Protein AF-A0A139MWQ0-F1 (afdb_monomer_lite)

InterPro domains:
  IPR000182 GNAT domain [PF13508] (5-66)
  IPR000182 GNAT domain [PS51186] (1-86)
  IPR016181 Acyl-CoA N-acyltransferase [SSF55729] (2-70)

Structure (mmCIF, N/CA/C/O backbone):
data_AF-A0A139MWQ0-F1
#
_entry.id   AF-A0A139MWQ0-F1
#
loop_
_atom_site.group_PDB
_atom_site.id
_atom_site.type_symbol
_a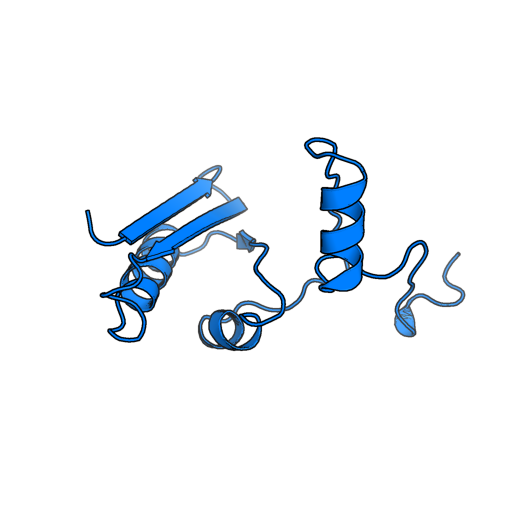tom_site.label_atom_id
_atom_site.label_alt_id
_atom_site.label_comp_id
_atom_site.label_asym_id
_atom_site.label_entity_id
_atom_site.label_seq_id
_atom_site.pdbx_PDB_ins_code
_atom_site.Cartn_x
_atom_site.Cartn_y
_atom_site.Cartn_z
_atom_site.occupancy
_atom_site.B_iso_or_equiv
_atom_site.auth_seq_id
_atom_site.auth_comp_id
_atom_site.auth_asym_id
_atom_site.auth_atom_id
_atom_site.pdbx_PDB_model_num
ATOM 1 N N . MET A 1 1 ? -24.783 0.498 3.395 1.00 82.56 1 MET A N 1
ATOM 2 C CA . MET A 1 1 ? -23.515 -0.224 3.136 1.00 82.56 1 MET A CA 1
ATOM 3 C C . MET A 1 1 ? -22.547 0.132 4.257 1.00 82.56 1 MET A C 1
ATOM 5 O O . MET A 1 1 ? -22.376 1.319 4.485 1.00 82.56 1 MET A O 1
ATOM 9 N N . ILE A 1 2 ? -21.988 -0.847 4.983 1.00 96.00 2 ILE A N 1
ATOM 10 C CA . ILE A 1 2 ? -21.137 -0.604 6.177 1.00 96.00 2 ILE A CA 1
ATOM 11 C C . ILE A 1 2 ? -19.626 -0.698 5.895 1.00 96.00 2 ILE A C 1
ATOM 13 O O . ILE A 1 2 ? -18.808 -0.317 6.727 1.00 96.00 2 ILE A O 1
ATOM 17 N N . GLY A 1 3 ? -19.249 -1.170 4.707 1.00 96.69 3 GLY A N 1
ATOM 18 C CA . GLY A 1 3 ? -17.874 -1.190 4.226 1.00 96.69 3 GLY A CA 1
ATOM 19 C C . GLY A 1 3 ? -17.794 -1.624 2.763 1.00 96.69 3 GLY A C 1
ATOM 20 O O . GLY A 1 3 ? -18.771 -2.134 2.212 1.00 96.69 3 GLY A O 1
ATOM 21 N N . VAL A 1 4 ? -16.647 -1.382 2.133 1.00 97.19 4 VAL A N 1
ATOM 22 C CA . VAL A 1 4 ? -16.375 -1.701 0.727 1.00 97.19 4 VAL A CA 1
ATOM 23 C C . VAL A 1 4 ? -14.901 -2.051 0.530 1.00 97.19 4 VAL A C 1
ATOM 25 O O . VAL A 1 4 ? -14.021 -1.460 1.157 1.00 97.19 4 VAL A O 1
ATOM 28 N N . GLY A 1 5 ? -14.644 -3.009 -0.359 1.00 96.81 5 GLY A N 1
ATOM 29 C CA . GLY A 1 5 ? -13.314 -3.393 -0.819 1.00 96.81 5 GLY A CA 1
ATOM 30 C C . GLY A 1 5 ? -13.246 -3.370 -2.345 1.00 96.81 5 GLY A C 1
ATOM 31 O O . GLY A 1 5 ? -14.201 -3.786 -3.000 1.00 96.81 5 GLY A O 1
ATOM 32 N N . ARG A 1 6 ? -12.134 -2.901 -2.918 1.00 97.81 6 ARG A N 1
ATOM 33 C CA . ARG A 1 6 ? -11.897 -2.906 -4.369 1.00 97.81 6 ARG A CA 1
ATOM 34 C C . ARG A 1 6 ? -10.539 -3.508 -4.696 1.00 97.81 6 ARG A C 1
ATOM 36 O O . ARG A 1 6 ? -9.515 -2.986 -4.252 1.00 97.81 6 ARG A O 1
ATOM 43 N N . ALA A 1 7 ? -10.558 -4.527 -5.548 1.00 97.69 7 ALA A N 1
ATOM 44 C CA . ALA A 1 7 ? -9.375 -5.111 -6.159 1.00 97.69 7 ALA A CA 1
ATOM 45 C C . ALA A 1 7 ? -9.493 -5.118 -7.689 1.00 97.69 7 ALA A C 1
ATOM 47 O O . ALA A 1 7 ? -10.598 -5.200 -8.227 1.00 97.69 7 ALA A O 1
ATOM 48 N N . LEU A 1 8 ? -8.353 -5.042 -8.367 1.00 97.88 8 LEU A N 1
ATOM 49 C CA . LEU A 1 8 ? -8.204 -5.219 -9.809 1.00 97.88 8 LEU A CA 1
ATOM 50 C C . LEU A 1 8 ? -7.157 -6.305 -10.047 1.00 97.88 8 LEU A C 1
ATOM 52 O O . LEU A 1 8 ? -6.147 -6.323 -9.351 1.00 97.88 8 LEU A O 1
ATOM 56 N N . THR A 1 9 ? -7.375 -7.201 -11.003 1.00 97.88 9 THR A N 1
ATOM 57 C CA . THR A 1 9 ? -6.424 -8.272 -11.316 1.00 97.88 9 THR A CA 1
ATOM 58 C C . THR A 1 9 ? -6.511 -8.670 -12.782 1.00 97.88 9 THR A C 1
ATOM 60 O O . THR A 1 9 ? -7.561 -8.521 -13.407 1.00 97.88 9 THR A O 1
ATOM 63 N N . ASP A 1 10 ? -5.401 -9.176 -13.313 1.00 96.81 10 ASP A N 1
ATOM 64 C CA . ASP A 1 10 ? -5.345 -9.858 -14.607 1.00 96.81 10 ASP A CA 1
ATOM 65 C C . ASP A 1 10 ? -5.889 -11.302 -14.547 1.00 96.81 10 ASP A C 1
ATOM 67 O O . ASP A 1 10 ? -6.023 -11.941 -15.586 1.00 96.81 10 ASP A O 1
ATOM 71 N N . PHE A 1 11 ? -6.207 -11.812 -13.347 1.00 92.88 11 PHE A N 1
ATOM 72 C CA . PHE A 1 11 ? -6.598 -13.199 -13.059 1.00 92.88 11 PHE A CA 1
ATOM 73 C C . PHE A 1 11 ? -5.565 -14.264 -13.471 1.00 92.88 11 PHE A C 1
ATOM 75 O O . PHE A 1 11 ? -5.890 -15.449 -13.518 1.00 92.88 11 PHE A O 1
ATOM 82 N N . VAL A 1 12 ? -4.321 -13.862 -13.736 1.00 95.69 12 VAL A N 1
ATOM 83 C CA . VAL A 1 12 ? -3.219 -14.755 -14.118 1.00 95.69 12 VAL A CA 1
ATOM 84 C C . VAL A 1 12 ? -2.106 -14.712 -13.081 1.00 95.69 12 VAL A C 1
ATOM 86 O O . VAL A 1 12 ? -1.631 -15.757 -12.647 1.00 95.69 12 VAL A O 1
ATOM 89 N N . SER A 1 13 ? -1.656 -13.518 -12.692 1.00 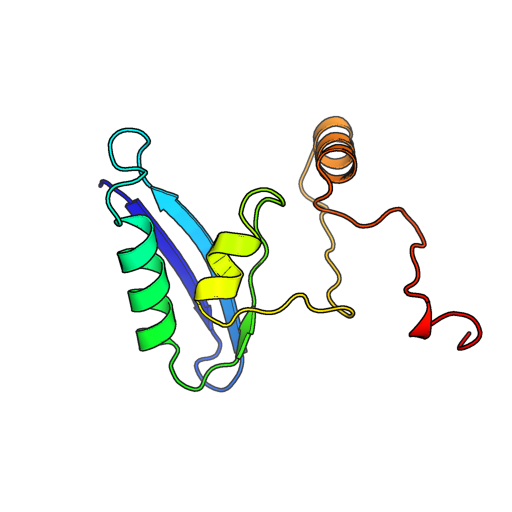96.31 13 SER A N 1
ATOM 90 C CA . SER A 1 13 ? -0.463 -13.383 -11.853 1.00 96.31 13 SER A CA 1
ATOM 91 C C . SER A 1 13 ? -0.406 -12.128 -10.995 1.00 96.31 13 SER A C 1
ATOM 93 O O . SER A 1 13 ? 0.296 -12.147 -9.983 1.00 96.31 13 SER A O 1
ATOM 95 N N . GLN A 1 14 ? -1.111 -11.055 -11.365 1.00 97.69 14 GLN A N 1
ATOM 96 C CA . GLN A 1 14 ? -1.016 -9.762 -10.692 1.00 97.69 14 GLN A CA 1
ATOM 97 C C . GLN A 1 14 ? -2.381 -9.234 -10.271 1.00 97.69 14 GLN A C 1
ATOM 99 O O . GLN A 1 14 ? -3.368 -9.279 -11.009 1.00 97.69 14 GLN A O 1
ATOM 104 N N . GLY A 1 15 ? -2.421 -8.672 -9.070 1.00 97.38 15 GLY A N 1
ATOM 105 C CA . GLY A 1 15 ? -3.572 -7.988 -8.518 1.00 97.38 15 GLY A CA 1
ATOM 106 C C . GLY A 1 15 ? -3.159 -6.793 -7.669 1.00 97.38 15 GLY A C 1
ATOM 107 O O . GLY A 1 15 ? -2.076 -6.754 -7.089 1.00 97.38 15 GLY A O 1
ATOM 108 N N . ALA A 1 16 ? -4.044 -5.810 -7.577 1.00 97.50 16 ALA A N 1
ATOM 109 C CA . ALA A 1 16 ? -3.882 -4.650 -6.719 1.00 97.50 16 ALA A CA 1
ATOM 110 C C . ALA A 1 16 ? -5.161 -4.410 -5.919 1.00 97.50 16 ALA A C 1
ATOM 112 O O . ALA A 1 16 ? -6.258 -4.385 -6.482 1.00 97.50 16 ALA A O 1
ATOM 113 N N . ILE A 1 17 ? -5.022 -4.210 -4.610 1.00 97.81 17 ILE A N 1
ATOM 114 C CA . ILE A 1 17 ? -6.106 -3.748 -3.739 1.00 97.81 17 ILE A CA 1
ATOM 115 C C . ILE A 1 17 ? -5.937 -2.242 -3.558 1.00 97.81 17 ILE A C 1
ATOM 117 O O . ILE A 1 17 ? -4.898 -1.784 -3.090 1.00 97.81 17 ILE 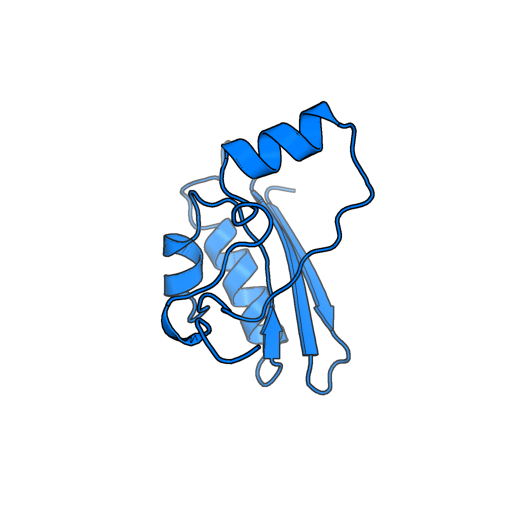A O 1
ATOM 121 N N . TYR A 1 18 ? -6.963 -1.476 -3.931 1.00 92.19 18 TYR A N 1
ATOM 122 C CA . TYR A 1 18 ? -6.915 -0.011 -3.892 1.00 92.19 18 TYR A CA 1
ATOM 123 C C . TYR A 1 18 ? -7.661 0.569 -2.696 1.00 92.19 18 TYR A C 1
ATOM 125 O O . TYR A 1 18 ? -7.122 1.378 -1.950 1.00 92.19 18 TYR A O 1
ATOM 133 N N . ASN A 1 19 ? -8.921 0.175 -2.513 1.00 89.12 19 ASN A N 1
ATOM 134 C CA . ASN A 1 19 ? -9.783 0.779 -1.505 1.00 89.12 19 ASN A CA 1
ATOM 135 C C . ASN A 1 19 ? -10.246 -0.312 -0.548 1.00 89.12 19 ASN A C 1
ATOM 137 O O . ASN A 1 19 ? -10.829 -1.299 -0.990 1.00 89.12 19 ASN A O 1
ATOM 141 N N . VAL A 1 20 ? -10.041 -0.097 0.748 1.00 94.50 20 VAL A N 1
ATOM 142 C CA . VAL A 1 20 ? -10.699 -0.833 1.831 1.00 94.50 20 VAL A CA 1
ATOM 143 C C . VAL A 1 20 ? -11.220 0.217 2.799 1.00 94.50 20 VAL A C 1
ATOM 145 O O . VAL A 1 20 ? -10.438 0.891 3.463 1.00 94.50 20 VAL A O 1
ATOM 148 N N . ALA A 1 21 ? -12.536 0.403 2.836 1.00 94.62 21 ALA A N 1
ATOM 149 C CA . ALA A 1 21 ? -13.173 1.423 3.660 1.00 94.62 21 ALA A CA 1
ATOM 150 C C . ALA A 1 21 ? -14.270 0.804 4.523 1.00 94.62 21 ALA A C 1
ATOM 152 O O . ALA A 1 21 ? -15.033 -0.048 4.068 1.00 94.62 21 ALA A O 1
ATOM 153 N N . VAL A 1 22 ? -14.351 1.257 5.771 1.00 96.12 22 VAL A N 1
ATOM 154 C CA . VAL A 1 22 ? -15.349 0.835 6.758 1.00 96.12 22 VAL A CA 1
ATOM 155 C C . VAL A 1 22 ? -15.978 2.093 7.340 1.00 96.12 22 VAL A C 1
ATOM 157 O O . VAL A 1 22 ? -15.256 3.023 7.708 1.00 96.12 22 VAL A O 1
ATOM 160 N N . ALA A 1 23 ? -17.310 2.125 7.411 1.00 96.38 23 ALA A N 1
ATOM 161 C CA . ALA A 1 23 ? -18.036 3.215 8.054 1.00 96.38 23 ALA A CA 1
ATOM 162 C C . ALA A 1 23 ? -17.549 3.388 9.504 1.00 96.38 23 ALA A C 1
ATOM 164 O O . ALA A 1 23 ? -17.319 2.390 10.184 1.00 96.38 23 ALA A O 1
ATOM 165 N N . ALA A 1 24 ? -17.383 4.634 9.962 1.00 95.12 24 ALA A N 1
ATOM 166 C CA . ALA A 1 24 ? -16.732 4.950 11.240 1.00 95.12 24 ALA A CA 1
ATOM 167 C C . ALA A 1 24 ? -17.323 4.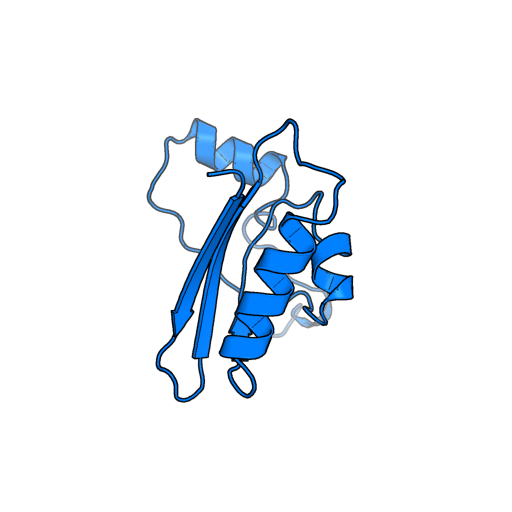164 12.425 1.00 95.12 24 ALA A C 1
ATOM 169 O O . ALA A 1 24 ? -16.579 3.517 13.158 1.00 95.12 24 ALA A O 1
ATOM 170 N N . ASP A 1 25 ? -18.653 4.104 12.518 1.00 97.25 25 ASP A N 1
ATOM 171 C CA . ASP A 1 25 ? -19.384 3.406 13.587 1.00 97.25 25 ASP A CA 1
ATOM 172 C C . ASP A 1 25 ? -19.144 1.884 13.623 1.00 97.25 25 ASP A C 1
ATOM 174 O O . ASP A 1 25 ? -19.461 1.226 14.611 1.00 97.25 25 ASP A O 1
ATOM 178 N N . TYR A 1 26 ? -18.579 1.314 12.555 1.00 96.19 26 TYR A N 1
ATOM 179 C CA . TYR A 1 26 ? -18.319 -0.120 12.386 1.00 96.19 26 TYR A CA 1
ATOM 180 C C . TYR A 1 26 ? -16.819 -0.460 12.372 1.00 96.19 26 TYR A C 1
ATOM 182 O O . TYR A 1 26 ? -16.430 -1.614 12.156 1.00 96.19 26 TYR A O 1
ATOM 190 N N . GLN A 1 27 ? -15.950 0.527 12.603 1.00 93.56 27 GLN A N 1
ATOM 191 C CA . GLN A 1 27 ? -14.520 0.292 12.793 1.00 93.56 27 GLN A CA 1
ATOM 192 C C . GLN A 1 27 ? -14.265 -0.428 14.127 1.00 93.56 27 GLN A C 1
ATOM 194 O O . GLN A 1 27 ? -15.066 -0.366 15.054 1.00 93.56 27 GLN A O 1
ATOM 199 N N . GLY A 1 28 ? -13.173 -1.194 14.212 1.00 92.44 28 GLY A N 1
ATOM 200 C CA . GLY A 1 28 ? -12.865 -2.016 15.393 1.00 92.44 28 GLY A CA 1
ATOM 201 C C . GLY A 1 28 ? -13.733 -3.274 15.563 1.00 92.44 28 GLY A C 1
ATOM 202 O O . GLY A 1 28 ? -13.427 -4.102 16.411 1.00 92.44 28 GLY A O 1
ATOM 203 N N . GLN A 1 29 ? -14.754 -3.476 14.722 1.00 96.12 29 GLN A N 1
ATOM 204 C CA . GLN A 1 29 ? -15.679 -4.620 14.784 1.00 96.12 29 GLN A CA 1
ATOM 205 C C . GLN A 1 29 ? -15.376 -5.697 13.728 1.00 96.12 29 GLN A C 1
ATOM 207 O O . GLN A 1 29 ? -16.271 -6.366 13.222 1.00 96.12 29 GLN A O 1
ATOM 212 N N . HIS A 1 30 ? -14.111 -5.832 13.323 1.00 95.38 30 HIS A N 1
ATOM 213 C CA . HIS A 1 30 ? -13.648 -6.808 12.323 1.00 95.38 30 HIS A CA 1
ATOM 214 C C . HIS A 1 30 ? -14.251 -6.699 10.906 1.00 95.38 30 HIS A C 1
ATOM 216 O O . HIS A 1 30 ? -13.906 -7.501 10.045 1.00 95.38 30 HIS A O 1
ATOM 222 N N . VAL A 1 31 ? -15.042 -5.672 10.583 1.00 96.94 31 VAL A N 1
ATOM 223 C CA . VAL A 1 31 ? -15.580 -5.487 9.218 1.00 96.94 31 VAL A CA 1
ATOM 224 C C . VAL A 1 31 ? -14.461 -5.364 8.177 1.00 96.94 31 VAL A C 1
ATOM 226 O O . VAL A 1 31 ? -14.488 -6.036 7.148 1.00 96.94 31 VAL A O 1
ATOM 229 N N . GLY A 1 32 ? -13.431 -4.559 8.460 1.00 95.62 32 GLY A N 1
ATOM 230 C CA . GLY A 1 32 ? -12.272 -4.415 7.570 1.00 95.62 32 GLY A CA 1
ATOM 231 C C . GLY A 1 32 ? -11.486 -5.716 7.401 1.00 95.62 32 GLY A C 1
ATOM 232 O O . GLY A 1 32 ? -11.021 -6.003 6.303 1.00 95.62 32 GLY A O 1
ATOM 233 N N . HIS A 1 33 ? -11.407 -6.523 8.465 1.00 96.38 33 HIS A N 1
ATOM 234 C CA . HIS A 1 33 ? -10.811 -7.857 8.426 1.00 96.38 33 HIS A CA 1
ATOM 235 C C . HIS A 1 33 ? -11.570 -8.768 7.457 1.00 96.38 33 HIS A C 1
ATOM 237 O O . HIS A 1 33 ? -10.958 -9.339 6.564 1.00 96.38 33 HIS A O 1
ATOM 243 N N . THR A 1 34 ? -12.897 -8.827 7.562 1.00 97.56 34 THR A N 1
ATOM 244 C CA . THR A 1 34 ? -13.725 -9.622 6.647 1.00 97.56 34 THR A CA 1
ATOM 245 C C . THR A 1 34 ? -13.557 -9.181 5.194 1.00 97.56 34 THR A C 1
ATOM 247 O O . THR A 1 34 ? -13.482 -10.023 4.303 1.00 97.56 34 THR A O 1
ATOM 250 N N . ILE A 1 35 ? -13.471 -7.872 4.932 1.00 97.69 35 ILE A N 1
ATOM 251 C CA . ILE A 1 35 ? -13.269 -7.354 3.571 1.00 97.69 35 ILE A CA 1
ATOM 252 C C . ILE A 1 35 ? -11.925 -7.823 3.006 1.00 97.69 35 ILE A C 1
ATOM 254 O O . ILE A 1 35 ? -11.891 -8.374 1.907 1.00 97.69 35 ILE A O 1
ATOM 258 N N . ILE A 1 36 ? -10.825 -7.610 3.736 1.00 97.56 36 ILE A N 1
ATOM 259 C CA . ILE A 1 36 ? -9.487 -7.923 3.223 1.00 97.56 36 ILE A CA 1
ATOM 260 C C . ILE A 1 36 ? -9.274 -9.428 3.059 1.00 97.56 36 ILE A C 1
ATOM 262 O O . ILE A 1 36 ? -8.754 -9.838 2.025 1.00 97.56 36 ILE A O 1
ATOM 266 N N . THR A 1 37 ? -9.733 -10.260 3.998 1.00 97.81 37 THR A N 1
ATOM 267 C CA . THR A 1 37 ? -9.614 -11.720 3.867 1.00 97.81 37 THR A CA 1
ATOM 268 C C . THR A 1 37 ? -10.451 -12.243 2.708 1.00 97.81 37 THR A C 1
ATOM 270 O O . THR A 1 37 ? -9.938 -12.995 1.891 1.00 97.81 37 THR A O 1
ATOM 273 N N . THR A 1 38 ? -11.679 -11.745 2.530 1.00 98.06 38 THR A N 1
ATOM 274 C CA . THR A 1 38 ? -12.519 -12.130 1.384 1.00 98.06 38 THR A CA 1
ATOM 275 C C . THR A 1 38 ? -11.867 -11.772 0.045 1.00 98.06 38 THR A C 1
ATOM 277 O O . THR A 1 38 ? -11.969 -12.534 -0.918 1.00 98.06 38 THR A O 1
ATOM 280 N N . LEU A 1 39 ? -11.215 -10.606 -0.054 1.00 97.94 39 LEU A N 1
ATOM 281 C CA . LEU A 1 39 ? -10.486 -10.220 -1.265 1.00 97.94 39 LEU A CA 1
ATOM 282 C C . LEU A 1 39 ? -9.271 -11.121 -1.503 1.00 97.94 39 LEU A C 1
ATOM 284 O O . LEU A 1 39 ? -9.069 -11.558 -2.631 1.00 97.94 39 LEU A O 1
ATOM 288 N N . LEU A 1 40 ? -8.490 -11.415 -0.463 1.00 97.62 40 LEU A N 1
ATOM 289 C CA . LEU A 1 40 ? -7.323 -12.293 -0.563 1.00 97.62 40 LEU A CA 1
ATOM 290 C C . LEU A 1 40 ? -7.708 -13.725 -0.944 1.00 97.62 40 LEU A C 1
ATOM 292 O O . LEU A 1 40 ? -7.073 -14.298 -1.822 1.00 97.62 40 LEU A O 1
ATOM 296 N N . ASP A 1 41 ? -8.786 -14.263 -0.373 1.00 97.88 41 ASP A N 1
ATOM 297 C CA . ASP A 1 41 ? -9.298 -15.594 -0.709 1.00 97.88 41 ASP A CA 1
ATOM 298 C C . ASP A 1 41 ? -9.725 -15.672 -2.182 1.00 97.88 41 ASP A C 1
ATOM 300 O O . ASP A 1 41 ? -9.426 -16.637 -2.883 1.00 97.88 41 ASP A O 1
ATOM 304 N N . LYS A 1 42 ? -10.381 -14.621 -2.691 1.00 96.94 42 LYS A N 1
ATOM 305 C CA . LYS A 1 42 ? -10.753 -14.513 -4.113 1.00 96.94 42 LYS A CA 1
ATOM 306 C C . LYS A 1 42 ? -9.550 -14.364 -5.046 1.00 96.94 42 LYS A C 1
ATOM 308 O O . LYS A 1 42 ? -9.674 -14.667 -6.229 1.00 96.94 42 LYS A O 1
ATOM 313 N N . LEU A 1 43 ? -8.426 -13.874 -4.532 1.00 97.12 43 LEU A N 1
ATOM 314 C CA . LEU A 1 43 ? -7.174 -13.663 -5.258 1.00 97.12 43 LEU A CA 1
ATOM 315 C C . LEU A 1 43 ? -6.132 -14.739 -4.920 1.00 97.12 43 LEU A C 1
ATOM 317 O O . LEU A 1 43 ? -4.938 -14.525 -5.124 1.00 97.12 43 LEU A O 1
ATOM 321 N N . ALA A 1 44 ? -6.552 -15.894 -4.398 1.00 96.56 44 ALA A N 1
ATOM 322 C CA . ALA A 1 44 ? -5.638 -16.971 -4.052 1.00 96.56 44 ALA A CA 1
ATOM 323 C C . ALA A 1 44 ? -4.764 -17.366 -5.258 1.00 96.56 44 ALA A C 1
ATOM 325 O O . ALA A 1 44 ? -5.264 -17.645 -6.346 1.00 96.56 44 ALA A O 1
ATOM 326 N N . GLY A 1 45 ? -3.443 -17.381 -5.057 1.00 96.31 45 GLY A N 1
ATOM 327 C CA . GLY A 1 45 ? -2.458 -17.668 -6.109 1.00 96.31 45 GLY A CA 1
ATOM 328 C C . GLY A 1 45 ? -2.033 -16.463 -6.959 1.00 96.31 45 GLY A C 1
ATOM 329 O O . GLY A 1 45 ? -1.120 -16.598 -7.768 1.00 96.31 45 GLY A O 1
ATOM 330 N N . ILE A 1 46 ? -2.633 -15.288 -6.758 1.00 98.00 46 ILE A N 1
ATOM 331 C CA . ILE A 1 46 ? -2.263 -14.039 -7.431 1.00 98.00 46 ILE A CA 1
ATOM 332 C C . ILE A 1 46 ? -1.297 -13.243 -6.547 1.00 98.00 46 ILE A C 1
ATOM 334 O O . ILE A 1 46 ? -1.481 -13.147 -5.333 1.00 98.00 46 ILE A O 1
ATOM 338 N N . ASN A 1 47 ? -0.275 -12.624 -7.144 1.00 97.38 47 ASN A N 1
ATOM 339 C CA . ASN A 1 47 ? 0.555 -11.661 -6.425 1.00 97.38 47 ASN A CA 1
ATOM 340 C C . ASN A 1 47 ? -0.256 -10.385 -6.204 1.00 97.38 47 ASN A C 1
ATOM 342 O O . ASN A 1 47 ? -0.680 -9.752 -7.170 1.00 97.38 47 ASN A O 1
ATOM 346 N N . VAL A 1 48 ? -0.469 -9.997 -4.948 1.00 97.81 48 VAL A N 1
ATOM 347 C CA . VAL A 1 48 ? -1.280 -8.823 -4.613 1.00 97.81 48 VAL A CA 1
ATOM 348 C C . VAL A 1 48 ? -0.409 -7.712 -4.042 1.00 97.81 48 VAL A C 1
ATOM 350 O O . VAL A 1 48 ? 0.311 -7.915 -3.064 1.00 97.81 48 VAL A O 1
ATOM 353 N N . ILE A 1 49 ? -0.514 -6.518 -4.624 1.00 97.31 49 ILE A N 1
ATOM 354 C CA . ILE A 1 49 ? 0.068 -5.289 -4.077 1.00 97.31 49 ILE A CA 1
ATOM 355 C C . ILE A 1 49 ? -1.014 -4.370 -3.511 1.00 97.31 49 ILE A C 1
ATOM 357 O O . ILE A 1 49 ? -2.173 -4.395 -3.926 1.00 97.31 49 ILE A O 1
ATOM 361 N N . LEU A 1 50 ? -0.622 -3.531 -2.559 1.00 96.50 50 LEU A N 1
ATOM 362 C CA . LEU A 1 50 ? -1.428 -2.425 -2.059 1.00 96.50 50 LEU A CA 1
ATOM 363 C C . LEU A 1 50 ? -0.513 -1.303 -1.582 1.00 96.50 50 LEU A C 1
ATOM 365 O O . LEU A 1 50 ? 0.661 -1.526 -1.277 1.00 96.50 50 LEU A O 1
ATOM 369 N N . TYR A 1 51 ? -1.075 -0.111 -1.471 1.00 92.00 51 TYR A N 1
ATOM 370 C CA . TYR A 1 51 ? -0.511 0.976 -0.683 1.00 92.00 51 TYR A CA 1
ATOM 371 C C . TYR A 1 51 ? -1.526 1.335 0.398 1.00 92.00 51 TYR A C 1
ATOM 373 O O . TYR A 1 51 ? -2.729 1.148 0.230 1.00 92.00 51 TYR A O 1
ATOM 381 N N . THR A 1 52 ? -1.043 1.801 1.541 1.00 93.19 52 THR A N 1
ATOM 382 C CA . THR A 1 52 ? -1.904 2.093 2.685 1.00 93.19 52 THR A CA 1
ATOM 383 C C . THR A 1 52 ? -1.338 3.240 3.502 1.00 93.19 52 THR A C 1
ATOM 385 O O . THR A 1 52 ? -0.168 3.593 3.353 1.00 93.19 52 THR A O 1
ATOM 388 N N . HIS A 1 53 ? -2.159 3.790 4.394 1.00 93.00 53 HIS A N 1
ATOM 389 C CA . HIS A 1 53 ? -1.734 4.810 5.343 1.00 93.00 53 HIS A CA 1
ATOM 390 C C . HIS A 1 53 ? -0.575 4.293 6.222 1.00 93.00 53 HIS A C 1
ATOM 392 O O . HIS A 1 53 ? -0.682 3.169 6.731 1.00 93.00 53 HIS A O 1
ATOM 398 N N . PRO A 1 54 ? 0.485 5.080 6.487 1.00 93.25 54 PRO A N 1
ATOM 399 C CA . PRO A 1 54 ? 1.621 4.669 7.328 1.00 93.25 54 PRO A CA 1
ATOM 400 C C . PRO A 1 54 ? 1.228 4.137 8.719 1.00 93.25 54 PRO A C 1
ATOM 402 O O . PRO A 1 54 ? 1.833 3.207 9.246 1.00 93.25 54 PRO A O 1
ATOM 405 N N . GLN A 1 55 ? 0.127 4.637 9.277 1.00 92.19 55 GLN A N 1
ATOM 406 C CA . GLN A 1 55 ? -0.440 4.172 10.556 1.00 92.19 55 GLN A CA 1
ATOM 407 C C . GLN A 1 55 ? -1.067 2.762 10.508 1.00 92.19 55 GLN A C 1
ATOM 409 O O . GLN A 1 55 ? -1.387 2.185 11.543 1.00 92.19 55 GLN A O 1
ATOM 414 N N . THR A 1 56 ? -1.255 2.188 9.319 1.00 91.62 56 THR A N 1
ATOM 415 C CA . THR A 1 56 ? -1.923 0.888 9.117 1.00 91.62 56 THR A CA 1
ATOM 416 C C . THR A 1 56 ? -0.982 -0.206 8.618 1.00 91.62 56 THR A C 1
ATOM 418 O O . THR A 1 56 ? -1.431 -1.304 8.304 1.00 91.62 56 THR A O 1
ATOM 421 N N . LEU A 1 57 ? 0.329 0.044 8.560 1.00 93.56 57 LEU A N 1
ATOM 422 C CA . LEU A 1 57 ? 1.300 -0.940 8.066 1.00 93.56 57 LEU A CA 1
ATOM 423 C C . LEU A 1 57 ? 1.231 -2.260 8.846 1.00 93.56 57 LEU A C 1
ATOM 425 O O . LEU A 1 57 ? 1.065 -3.323 8.250 1.00 93.56 57 LEU A O 1
ATOM 429 N N . THR A 1 58 ? 1.228 -2.178 10.178 1.00 93.31 58 THR A N 1
ATOM 430 C CA . THR A 1 58 ? 1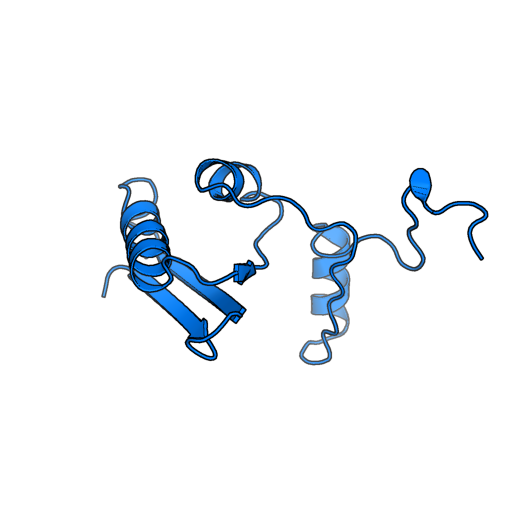.161 -3.347 11.070 1.00 93.31 58 THR A CA 1
ATOM 431 C C . THR A 1 58 ? -0.142 -4.133 10.941 1.00 93.31 58 THR A C 1
ATOM 433 O O . THR A 1 58 ? -0.187 -5.317 11.271 1.00 93.31 58 THR A O 1
ATOM 436 N N . LEU A 1 59 ? -1.221 -3.507 10.459 1.00 93.12 59 LEU A N 1
ATOM 437 C CA . LEU A 1 59 ? -2.467 -4.206 10.156 1.00 93.12 59 LEU A CA 1
ATOM 438 C C . LEU A 1 59 ? -2.283 -5.128 8.950 1.00 93.12 59 LEU A C 1
ATOM 440 O O . LEU A 1 59 ? -2.663 -6.292 9.025 1.00 93.12 59 LEU A O 1
ATOM 444 N N . TYR A 1 60 ? -1.701 -4.626 7.859 1.00 95.94 60 TYR A N 1
ATOM 445 C CA . TYR A 1 60 ? -1.540 -5.410 6.634 1.00 95.94 60 TYR A CA 1
ATOM 446 C C . TYR A 1 60 ? -0.436 -6.463 6.737 1.00 95.94 60 TYR A C 1
ATOM 448 O O . TYR A 1 60 ? -0.560 -7.533 6.143 1.00 95.94 60 TYR A O 1
ATOM 456 N N . GLU A 1 61 ? 0.579 -6.233 7.569 1.00 96.75 61 GLU A N 1
ATOM 457 C CA . GLU A 1 61 ? 1.581 -7.252 7.907 1.00 96.75 61 GLU A CA 1
ATOM 458 C C . GLU A 1 61 ? 0.947 -8.526 8.494 1.00 96.75 61 GLU A C 1
ATOM 460 O O . GLU A 1 61 ? 1.389 -9.632 8.182 1.00 96.75 61 GLU A O 1
ATOM 465 N N . LYS A 1 62 ? -0.153 -8.409 9.257 1.00 95.88 62 LYS A N 1
ATOM 466 C CA . LYS A 1 62 ? -0.894 -9.568 9.801 1.00 95.88 62 LYS A CA 1
ATOM 467 C C . LYS A 1 62 ? -1.541 -10.441 8.722 1.00 95.88 62 LYS A C 1
ATOM 469 O O . LYS A 1 62 ? -1.846 -11.597 8.997 1.00 95.88 62 LYS A O 1
ATOM 474 N N . TYR A 1 63 ? -1.741 -9.908 7.517 1.00 95.94 63 TYR A N 1
ATOM 475 C CA . TYR A 1 63 ? -2.271 -10.644 6.364 1.00 95.94 63 TYR A CA 1
ATOM 476 C C . TYR A 1 63 ? -1.168 -11.166 5.432 1.00 95.94 63 TYR A C 1
ATOM 478 O O . TYR A 1 63 ? -1.462 -11.630 4.336 1.00 95.94 63 TYR A O 1
ATOM 486 N N . GLY A 1 64 ? 0.101 -11.088 5.849 1.00 96.00 64 GLY A N 1
ATOM 487 C CA . GLY A 1 64 ? 1.240 -11.594 5.082 1.00 96.00 64 GLY A CA 1
ATOM 488 C C . GLY A 1 64 ? 1.825 -10.605 4.073 1.00 96.00 64 GLY A C 1
ATOM 489 O O . GLY A 1 64 ? 2.784 -10.948 3.380 1.00 96.00 64 GLY A O 1
ATOM 490 N N . PHE A 1 65 ? 1.311 -9.371 4.001 1.00 97.00 65 PHE A N 1
ATOM 491 C CA . PHE A 1 65 ? 1.936 -8.328 3.190 1.00 97.00 65 PHE A CA 1
ATOM 492 C C . PHE A 1 65 ? 3.305 -7.947 3.753 1.00 97.00 65 PHE A C 1
ATOM 494 O O . PHE A 1 65 ? 3.535 -7.934 4.962 1.00 97.00 65 PHE A O 1
ATOM 501 N N . ARG A 1 66 ? 4.223 -7.588 2.855 1.00 95.88 66 ARG A N 1
ATOM 502 C CA . ARG A 1 66 ? 5.561 -7.105 3.201 1.00 95.88 66 ARG A CA 1
ATOM 503 C C . ARG A 1 66 ? 5.846 -5.807 2.465 1.00 95.88 66 ARG A C 1
ATOM 505 O O . ARG A 1 66 ? 5.402 -5.613 1.336 1.00 95.88 66 ARG A O 1
ATOM 512 N N . ARG A 1 67 ? 6.629 -4.926 3.091 1.00 93.31 67 ARG A N 1
ATOM 513 C CA . ARG A 1 67 ? 7.113 -3.695 2.454 1.00 93.31 67 ARG A CA 1
ATOM 514 C C . ARG A 1 67 ? 8.002 -4.050 1.259 1.00 93.31 67 ARG A C 1
ATOM 516 O O . ARG A 1 67 ? 8.973 -4.792 1.409 1.00 93.31 67 ARG A O 1
ATOM 523 N N . ASN A 1 68 ? 7.679 -3.501 0.092 1.00 91.38 68 ASN A N 1
ATOM 524 C CA . ASN A 1 68 ? 8.465 -3.683 -1.120 1.00 91.38 68 ASN A CA 1
ATOM 525 C C . ASN A 1 68 ? 9.481 -2.539 -1.261 1.00 91.38 68 ASN A C 1
ATOM 527 O O . ASN A 1 68 ? 9.093 -1.390 -1.451 1.00 91.38 68 ASN A O 1
ATOM 531 N N . LYS A 1 69 ? 10.780 -2.856 -1.170 1.00 90.25 69 LYS A N 1
ATOM 532 C CA . LYS A 1 69 ? 11.867 -1.873 -1.323 1.00 90.25 69 LYS A CA 1
ATOM 533 C C . LYS A 1 69 ? 11.922 -1.260 -2.724 1.00 90.25 69 LYS A C 1
ATOM 535 O O . LYS A 1 69 ? 12.429 -0.160 -2.870 1.00 90.25 69 LYS A O 1
ATOM 540 N N . THR A 1 70 ? 11.410 -1.964 -3.732 1.00 91.44 70 THR A N 1
ATOM 541 C CA . THR A 1 70 ? 11.457 -1.538 -5.137 1.00 91.44 70 THR A CA 1
ATOM 542 C C . THR A 1 70 ? 10.128 -0.971 -5.633 1.00 91.44 70 THR A C 1
ATOM 544 O O . THR A 1 70 ? 9.944 -0.811 -6.837 1.00 91.44 70 THR A O 1
ATOM 547 N N . ALA A 1 71 ? 9.177 -0.689 -4.736 1.00 92.94 71 ALA A N 1
ATOM 548 C CA . ALA A 1 71 ? 7.926 -0.051 -5.122 1.00 92.94 71 ALA A CA 1
ATOM 549 C C . ALA A 1 71 ? 8.150 1.430 -5.449 1.00 92.94 71 ALA A C 1
ATOM 551 O O . ALA A 1 71 ? 8.735 2.166 -4.657 1.00 92.94 71 ALA A O 1
ATOM 552 N N . PHE A 1 72 ? 7.620 1.856 -6.594 1.00 92.25 72 PHE A N 1
ATOM 553 C CA . PHE A 1 72 ? 7.556 3.253 -7.007 1.00 92.25 72 PHE A CA 1
ATOM 554 C C . PHE A 1 72 ? 6.098 3.675 -7.148 1.00 92.25 72 PHE A C 1
ATOM 556 O O . PHE A 1 72 ? 5.239 2.882 -7.537 1.00 92.25 72 PHE A O 1
ATOM 563 N N . ALA A 1 73 ? 5.838 4.939 -6.843 1.00 90.69 73 ALA A N 1
ATOM 564 C CA . ALA A 1 73 ? 4.542 5.574 -6.979 1.00 90.69 73 ALA A CA 1
ATOM 565 C C . ALA A 1 73 ? 4.713 6.847 -7.813 1.00 90.69 73 ALA A C 1
ATOM 567 O O . ALA A 1 73 ? 5.637 7.618 -7.574 1.00 90.69 73 ALA A O 1
ATOM 568 N N . HIS A 1 74 ? 3.834 7.052 -8.795 1.00 91.31 74 HIS A N 1
ATOM 569 C CA . HIS A 1 74 ? 3.785 8.276 -9.591 1.00 91.31 74 HIS A CA 1
ATOM 570 C C . HIS A 1 74 ? 2.408 8.912 -9.422 1.00 91.31 74 HIS A C 1
ATOM 572 O O . HIS A 1 74 ? 1.414 8.400 -9.939 1.00 91.31 74 HIS A O 1
ATOM 578 N N . PHE A 1 75 ? 2.340 9.957 -8.600 1.00 87.88 75 PHE A N 1
ATOM 579 C CA . PHE A 1 75 ? 1.095 10.617 -8.226 1.00 87.88 75 PHE A CA 1
ATOM 580 C C . PHE A 1 75 ? 1.049 11.973 -8.928 1.00 87.88 75 PHE A C 1
ATOM 582 O O . PHE A 1 75 ? 1.729 12.905 -8.522 1.00 87.88 75 PHE A O 1
ATOM 589 N N . ASP A 1 76 ? 0.253 12.054 -9.990 1.00 87.44 76 ASP A N 1
ATOM 590 C CA . ASP A 1 76 ? 0.035 13.285 -10.771 1.00 87.44 76 ASP A CA 1
ATOM 591 C C . ASP A 1 76 ? -1.335 13.924 -10.470 1.00 87.44 76 ASP A C 1
ATOM 593 O O . ASP A 1 76 ? -1.675 15.018 -10.907 1.00 87.44 76 ASP A O 1
ATOM 597 N N . HIS A 1 77 ? -2.162 13.223 -9.693 1.00 86.19 77 HIS A N 1
ATOM 598 C CA . HIS A 1 77 ? -3.488 13.681 -9.315 1.00 86.19 77 HIS A CA 1
ATOM 599 C C . HIS A 1 77 ? -3.471 14.239 -7.890 1.00 86.19 77 HIS A C 1
ATOM 601 O O . HIS A 1 77 ? -3.544 13.480 -6.924 1.00 86.19 77 HIS A O 1
ATOM 607 N N . GLY A 1 78 ? -3.382 15.562 -7.762 1.00 87.88 78 GLY A N 1
ATOM 608 C CA . GLY A 1 78 ? -3.402 16.259 -6.477 1.00 87.88 78 GLY A CA 1
ATOM 609 C C . GLY A 1 78 ? -3.049 17.738 -6.614 1.00 87.88 78 GLY A C 1
ATOM 610 O O . GLY A 1 78 ? -2.602 18.186 -7.668 1.00 87.88 78 GLY A O 1
ATOM 611 N N . THR A 1 79 ? -3.261 18.506 -5.548 1.00 94.62 79 THR A N 1
ATOM 612 C CA . THR A 1 79 ? -2.689 19.855 -5.424 1.00 94.62 79 THR A CA 1
ATOM 613 C C . THR A 1 79 ? -1.283 19.770 -4.816 1.00 94.62 79 THR A C 1
ATOM 615 O O . THR A 1 79 ? -0.985 18.776 -4.139 1.00 94.62 79 THR A O 1
ATOM 618 N N . PRO A 1 80 ? -0.424 20.791 -4.989 1.00 93.75 80 PRO A N 1
ATOM 619 C CA . PRO A 1 80 ? 0.886 20.839 -4.338 1.00 93.75 80 PRO A CA 1
ATOM 620 C C . PRO A 1 80 ? 0.817 20.603 -2.823 1.00 93.75 80 PRO A C 1
ATOM 622 O O . PRO A 1 80 ? 1.630 19.868 -2.274 1.00 93.75 80 PRO A O 1
ATOM 625 N N . GLU A 1 81 ? -0.204 21.140 -2.154 1.00 95.06 81 GLU A N 1
ATOM 626 C CA . GLU A 1 81 ? -0.411 20.970 -0.713 1.00 95.06 81 GLU A CA 1
ATOM 627 C C . GLU A 1 81 ? -0.728 19.515 -0.351 1.00 95.06 81 GLU A C 1
ATOM 629 O O . GLU A 1 81 ? -0.236 19.001 0.649 1.00 95.06 81 GLU A O 1
ATOM 634 N N . SER A 1 82 ? -1.529 18.830 -1.174 1.00 93.12 82 SER A N 1
ATOM 635 C CA . SER A 1 82 ? -1.851 17.418 -0.948 1.00 93.12 82 SER A CA 1
ATOM 636 C C . SER A 1 82 ? -0.643 16.502 -1.150 1.00 93.12 82 SER A C 1
ATOM 638 O O . SER A 1 82 ? -0.492 15.531 -0.412 1.00 93.12 82 SER A O 1
ATOM 640 N N . LEU A 1 83 ? 0.231 16.823 -2.111 1.00 91.19 83 LEU A N 1
ATOM 641 C CA . LEU A 1 83 ? 1.469 16.081 -2.344 1.00 91.19 83 LEU A CA 1
ATOM 642 C C . LEU A 1 83 ? 2.461 16.308 -1.199 1.00 91.19 83 LEU A C 1
ATOM 644 O O . LEU A 1 83 ? 3.027 15.339 -0.701 1.00 91.19 83 LEU A O 1
ATOM 648 N N . GLN A 1 84 ? 2.589 17.549 -0.716 1.00 92.06 84 GLN A N 1
ATOM 649 C CA . GLN A 1 84 ? 3.417 17.856 0.453 1.00 92.06 84 GLN A CA 1
ATOM 650 C C . GLN A 1 84 ? 2.928 17.113 1.701 1.00 92.06 84 GLN A C 1
ATOM 652 O O . GLN A 1 84 ? 3.718 16.484 2.396 1.00 92.06 84 GLN A O 1
ATOM 657 N N . TRP A 1 85 ? 1.615 17.102 1.949 1.00 93.88 85 TRP A N 1
ATOM 658 C CA . TRP A 1 85 ? 1.036 16.343 3.059 1.00 93.88 85 TRP A CA 1
ATOM 659 C C . TRP A 1 85 ? 1.361 14.843 2.974 1.00 93.88 85 TRP A C 1
ATOM 661 O O . TRP A 1 85 ? 1.636 14.211 3.991 1.00 93.88 85 TRP A O 1
ATOM 671 N N . MET A 1 86 ? 1.368 14.260 1.770 1.00 92.62 86 MET A N 1
ATOM 672 C CA . MET A 1 86 ? 1.739 12.853 1.598 1.00 92.62 86 MET A CA 1
ATOM 673 C C . MET A 1 86 ? 3.200 12.578 1.977 1.00 92.62 86 MET A C 1
ATOM 675 O O . MET A 1 86 ? 3.488 11.522 2.547 1.00 92.62 86 MET A O 1
ATOM 679 N N . GLU A 1 87 ? 4.118 13.495 1.668 1.00 91.38 87 GLU A N 1
ATOM 680 C CA . GLU A 1 87 ? 5.509 13.399 2.122 1.00 91.38 87 GLU A CA 1
ATOM 681 C C . GLU A 1 87 ? 5.603 13.508 3.645 1.00 91.38 87 GLU A C 1
ATOM 683 O O . GLU A 1 87 ? 6.199 12.636 4.279 1.00 91.38 87 GLU A O 1
ATOM 688 N N . ASP A 1 88 ? 4.955 14.518 4.228 1.00 93.69 88 ASP A N 1
ATOM 689 C CA . ASP A 1 88 ? 5.007 14.808 5.664 1.00 93.69 88 ASP A CA 1
ATOM 690 C C . ASP A 1 88 ? 4.438 13.654 6.512 1.00 93.69 88 ASP A C 1
ATOM 692 O O . ASP A 1 88 ? 4.989 13.308 7.558 1.00 93.69 88 ASP A O 1
ATOM 696 N N . GLU A 1 89 ? 3.367 13.006 6.045 1.00 95.06 89 GLU A N 1
ATOM 697 C CA . GLU A 1 89 ? 2.779 11.829 6.701 1.00 95.06 89 GLU A CA 1
ATOM 698 C C . GLU A 1 89 ? 3.595 10.543 6.497 1.00 95.06 89 GLU A C 1
ATOM 700 O O . GLU A 1 89 ? 3.374 9.547 7.191 1.00 95.06 89 GLU A O 1
ATOM 705 N N . GLY A 1 90 ? 4.534 10.531 5.548 1.00 92.94 90 GLY A N 1
ATOM 706 C CA . GLY A 1 90 ? 5.384 9.377 5.256 1.00 92.94 90 GLY A CA 1
ATOM 707 C C . GLY A 1 90 ? 4.767 8.358 4.295 1.00 92.94 90 GLY A C 1
ATOM 708 O O . GLY A 1 90 ? 5.099 7.167 4.353 1.00 92.94 90 GLY A O 1
ATOM 709 N N . PHE A 1 91 ? 3.870 8.786 3.400 1.00 92.75 91 PHE A N 1
ATOM 710 C CA . PHE A 1 91 ? 3.459 7.950 2.265 1.00 92.75 91 PHE A CA 1
ATOM 711 C C . PHE A 1 91 ? 4.613 7.739 1.286 1.00 92.75 91 PHE A C 1
ATOM 713 O 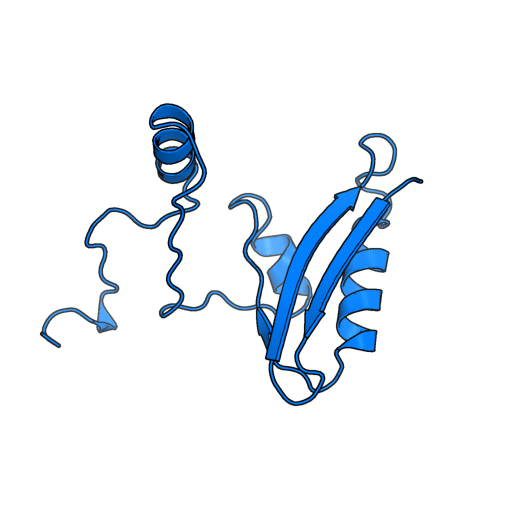O . PHE A 1 91 ? 4.772 6.637 0.751 1.00 92.75 91 PHE A O 1
ATOM 720 N N . PHE A 1 92 ? 5.427 8.775 1.087 1.00 92.44 92 PHE A N 1
ATOM 721 C CA . PHE A 1 92 ? 6.625 8.725 0.265 1.00 92.44 92 PHE A CA 1
ATOM 722 C C . PHE A 1 92 ? 7.880 8.641 1.127 1.00 92.44 92 PHE A C 1
ATOM 724 O O . PHE A 1 92 ? 7.934 9.120 2.258 1.00 92.44 92 PHE A O 1
ATOM 731 N N . LEU A 1 93 ? 8.906 7.997 0.578 1.00 91.75 93 LEU A N 1
ATOM 732 C CA . LEU A 1 93 ? 10.259 8.182 1.083 1.00 91.75 93 LEU A CA 1
ATOM 733 C C . LEU A 1 93 ? 10.754 9.559 0.619 1.00 91.75 93 LEU A C 1
ATOM 735 O O . LEU A 1 93 ? 10.296 10.018 -0.430 1.00 91.75 93 LEU A O 1
ATOM 739 N N . PRO A 1 94 ? 11.699 10.189 1.341 1.00 90.56 94 PRO A N 1
ATOM 740 C CA . PRO A 1 94 ? 12.278 11.455 0.913 1.00 90.56 94 PRO A CA 1
ATOM 741 C C . PRO A 1 94 ? 12.766 11.401 -0.534 1.00 90.56 94 PRO A C 1
ATOM 743 O O . PRO A 1 94 ? 13.224 10.353 -1.009 1.00 90.56 94 PRO A O 1
ATOM 746 N N . GLU A 1 95 ? 12.719 12.538 -1.221 1.00 88.81 95 GLU A N 1
ATOM 747 C CA . GLU A 1 95 ? 13.247 12.628 -2.575 1.00 88.81 95 GLU A CA 1
ATOM 748 C C . GLU A 1 95 ? 14.701 12.121 -2.615 1.00 88.81 95 GLU A C 1
ATOM 750 O O . GLU A 1 95 ? 15.514 12.403 -1.732 1.00 88.81 95 GLU A O 1
ATOM 755 N N . ASN A 1 96 ? 15.026 11.318 -3.631 1.00 90.00 96 ASN A N 1
ATOM 756 C CA . ASN A 1 96 ? 16.336 10.680 -3.798 1.00 90.00 96 ASN A CA 1
ATOM 757 C C . ASN A 1 96 ? 16.754 9.705 -2.680 1.00 90.00 96 ASN A C 1
ATOM 759 O O . ASN A 1 96 ? 17.914 9.285 -2.649 1.00 90.00 96 ASN A O 1
ATOM 763 N N . TYR A 1 97 ? 15.834 9.274 -1.810 1.00 91.56 97 TYR A N 1
ATOM 764 C CA . TYR A 1 97 ? 16.127 8.268 -0.793 1.00 91.56 97 TYR A CA 1
ATOM 765 C C . TYR A 1 97 ? 16.723 6.995 -1.410 1.00 91.56 97 TYR A C 1
ATOM 767 O O . TYR A 1 97 ? 16.316 6.529 -2.481 1.00 91.56 97 TYR A O 1
ATOM 775 N N . ARG A 1 98 ? 17.703 6.419 -0.711 1.00 91.94 98 ARG A N 1
ATOM 776 C CA . ARG A 1 98 ? 18.327 5.137 -1.042 1.00 91.94 98 ARG A CA 1
ATOM 777 C C . ARG A 1 98 ? 18.452 4.300 0.215 1.00 91.94 98 ARG A C 1
ATOM 779 O O . ARG A 1 98 ? 18.905 4.791 1.251 1.00 91.94 98 ARG A O 1
ATOM 786 N N . PHE A 1 99 ? 18.109 3.023 0.103 1.00 92.62 99 PHE A N 1
ATOM 787 C CA . PHE A 1 99 ? 18.399 2.063 1.157 1.00 92.62 99 PHE A CA 1
ATOM 788 C C . PHE A 1 99 ? 19.911 1.839 1.255 1.00 92.62 99 PHE A C 1
ATOM 790 O O . PHE A 1 99 ? 20.634 1.924 0.262 1.00 92.62 99 PHE A O 1
ATOM 797 N N . ASP A 1 100 ? 20.403 1.469 2.437 1.00 93.19 100 ASP A N 1
ATOM 798 C CA . ASP A 1 100 ? 21.839 1.221 2.638 1.00 93.19 100 ASP A CA 1
ATOM 799 C C . ASP A 1 100 ? 22.403 0.167 1.678 1.00 93.19 100 ASP A C 1
ATOM 801 O O . ASP A 1 100 ? 23.520 0.305 1.191 1.00 93.19 100 ASP A O 1
ATOM 805 N N . SER A 1 101 ? 21.600 -0.842 1.328 1.00 91.56 101 SER A N 1
ATOM 806 C CA . SER A 1 101 ? 21.970 -1.890 0.370 1.00 91.56 101 SER A CA 1
ATOM 807 C C . SER A 1 101 ? 22.156 -1.404 -1.073 1.00 91.56 101 SER A C 1
ATOM 809 O O . SER A 1 101 ? 22.617 -2.174 -1.913 1.00 91.56 101 SER A O 1
ATOM 811 N N . GLU A 1 102 ? 21.749 -0.175 -1.383 1.00 91.81 102 GLU A N 1
ATOM 812 C CA . GLU A 1 102 ? 21.772 0.410 -2.728 1.00 91.81 102 GLU A CA 1
ATOM 813 C C . GLU A 1 102 ? 22.900 1.428 -2.909 1.00 91.81 102 GLU A C 1
ATOM 815 O O . GLU A 1 102 ? 23.221 1.796 -4.040 1.00 91.81 102 GLU A O 1
ATOM 820 N N . LYS A 1 103 ? 23.519 1.878 -1.812 1.00 90.19 103 LYS A N 1
ATOM 821 C CA . LYS A 1 103 ? 24.629 2.831 -1.852 1.00 90.19 103 LYS A CA 1
ATOM 822 C C . LYS A 1 103 ? 25.811 2.213 -2.612 1.00 90.19 103 LYS A C 1
ATOM 824 O O . LYS A 1 103 ? 26.232 1.100 -2.309 1.00 90.19 103 LYS A O 1
ATOM 829 N N . GLY A 1 104 ? 26.325 2.931 -3.614 1.00 87.44 104 GLY A N 1
ATOM 830 C CA . GLY A 1 104 ? 27.454 2.495 -4.449 1.00 87.44 104 GLY A CA 1
ATOM 831 C C . GLY A 1 104 ? 27.105 1.527 -5.587 1.00 87.44 104 GLY A C 1
ATOM 832 O O . GLY A 1 104 ? 28.013 0.988 -6.212 1.00 87.44 104 GLY A O 1
ATOM 833 N N . ARG A 1 105 ? 25.815 1.281 -5.865 1.00 82.88 105 ARG A N 1
ATOM 834 C CA . ARG A 1 105 ? 25.374 0.486 -7.030 1.00 82.88 105 ARG A CA 1
ATOM 835 C C . ARG A 1 105 ? 25.186 1.306 -8.311 1.00 82.88 105 ARG A C 1
ATOM 837 O O . ARG A 1 105 ? 24.826 0.728 -9.335 1.00 82.88 105 ARG A O 1
ATOM 844 N N . TYR A 1 106 ? 25.420 2.612 -8.241 1.00 65.75 106 TYR A N 1
ATOM 845 C CA . TYR A 1 106 ? 25.204 3.584 -9.309 1.00 65.75 106 TYR A CA 1
ATOM 846 C C . TYR A 1 106 ? 26.309 4.633 -9.268 1.00 65.75 106 TYR A C 1
ATOM 848 O O . TYR A 1 106 ? 26.702 4.992 -8.130 1.00 65.75 106 TYR A O 1
#

Organism: NCBI:txid315405

Radius of gyration: 16.04 Å; chains: 1; bounding box: 51×39×30 Å

pLDDT: mean 93.8, std 4.28, range [65.75, 98.06]

Secondary structure (DSSP, 8-state):
--EEEEEEE-SSSEEEEEEEEE-GGGTTTTHHHHHHHHHHHHTTTSEEEE---GGGHHHHHTTT----TT------SS-HHHHHHHHHTTSSPPTT---GGGTT--

Foldseek 3Di:
DFWDWDKDDPLPAAMETEDTDGHPVCPPVCPSVVRVVVVCVVQPRHDYDYQDQPVCPVVVVVVVDDDDPPDDDDDPPDDPVVVVVCVVSPSDDPPPDDDPVCPPVD

Sequence (106 aa):
MIGVGRALTDFVSQGAIYNVAVAADYQGQHVGHTIITTLLDKLAGINVILYTHPQTLTLYEKYGFRRNKTAFAHFDHGTPESLQWMEDEGFFLPENYRFDSEKGRY

=== Feature glossary ===
Key to the feature types in this record:

— What the protein is —

Primary structure: the covalent order of the twenty standard amino acids along the backbone. Two proteins with the same sequence will (almost always) fold to the same structure; two with 30% identity often share a fold but not the details.

Database cross-references. InterPro integrates a dozen domain/family signature databases into unified entries with residue-range hits. GO terms attach function/process/location labels with evidence codes. CATH codes position the fold in a four-level structural taxonomy. Organism is the NCBI-taxonomy species name.

— Where its atoms are —

The mmCIF block holds the 3D Cartesian coordinates of each backbone atom (N, Cα, C, O) in ångströms. mmCIF is the PDB's canonical archive format — a tagged-loop text representation of the atomic model.

Six rendered views show the 3D structure from the faces of a cube — i.e. along ±x, ±y, ±z. Rendering representation is drawn randomly per protein from cartoon (secondary-structure ribbons), sticks (backbone bonds), or molecular surface; coloring is either N→C rainbow (blue at the N-terminus through red at the C-terminus) or one color per chain.

— Local backbone conformation —

DSSP 8-state secondary structure assigns each residue one of H (α-helix), G (3₁₀-helix), I (π-helix), E (extended β-strand), B (isolated β-bridge), T (hydrogen-bonded turn), S (bend), or '-' (coil). The assignment is computed from backbone hydrogen-bond geometry via the Kabsch–Sander algorithm.

P-SEA three-state annotation labels each residue as helix, strand, or coil based purely on the geometry of the Cα trace. It serves as a fallback when the full backbone (and thus DSSP) is unavailable.

The φ/ψ torsion pair specifies the backbone conformation at each residue. φ rotates about the N–Cα bond, ψ about the Cα–C bond. Steric clashes forbid most of the (φ, ψ) plane — the allowed regions (α-helix basin, β-sheet basin, left-handed helix) are the Ramachandran-allowed regions.

— Global shape and packing —

The geometric summary reports three shape descriptors. Rg (radius of gyration) measures how spread out the Cα atoms are about their centre of mass; compact globular proteins have small Rg, elongated or unfolded ones large. Cα contacts (<8 Å, |i−j|>4) count long-range residue pairs in spatial proximity — high for tightly packed folds, near zero for rods or random coil. The bounding-box extents give the protein's footprint along x, y, z in Å.

Accessible surface area quantifies burial. A residue with SASA near zero is packed into the hydrophobic core; one with SASA >100 Å² sits on the surface. Computed here via the Shrake–Rupley numerical algorithm with a 1.4 Å probe.

Plot images: a contact map (which residues are close in 3D, as an N×N binary image), a Ramachandran scatter (backbone torsion angles, revealing secondary-structure composition at a glance), and — for AlphaFold structures — a PAE heatmap (pairwise prediction confidence).

— Structural neighborhood —

The Foldseek 3Di string encodes local tertiary geometry as a 20-letter alphabet — one character per residue — derived from the relative positions of nearby Cα atoms. Unlike the amino-acid sequence, 3Di is a direct function of the 3D structure, so two proteins with the same fold have similar 3Di strings even at low sequence identity.

Nearest PDB neighbors are the top structural matches found by Foldseek when searching this structure against the entire Protein Data Bank. Each hit reports a TM-score (0 to 1; >0.5 almost always implies the same fold) and an E-value. These are *structural* homologs — they may share no detectable sequence similarity.

— Confidence and disorder —

For AlphaFold models, the B-factor field carries pLDDT — the model's own estimate of local accuracy on a 0–100 scale. Regions with pLDDT<50 should be treated as essentially unmodeled; they often correspond to intrinsically disordered segments.

B-factor (Debye–Waller factor) reflects atomic displacement in the crystal lattice. It is an experimental observable (units Å²), not a prediction; low values mean the atom is pinned down, high values mean it moves or is heterogeneous across the crystal.

Predicted aligned error is AlphaFold's pairwise confidence. Unlike pLDDT (per-residue), PAE is per-residue-pair and captures whether two parts of the structure are correctly placed relative to each other. Units are ångströms of expected positional error.